Protein AF-A0A2V5Q4E0-F1 (afdb_monomer)

Secondary structure (DSSP, 8-state):
---------HHHHHHS---SPPPHHHHHHHHHHHHHHHHHHHHHTTSS---SHHHHHHHHHHHHHHHH---SS-EETTEE-S----TT--

Solvent-accessible surface area (backbone atoms only — not comparable to full-atom values): 5857 Å² total; per-residue (Å²): 138,82,85,76,86,79,82,81,55,72,67,65,71,72,74,48,79,80,88,61,82,78,60,71,66,58,57,51,51,52,52,49,52,52,52,49,51,52,50,53,48,66,71,44,74,75,74,65,79,66,81,47,74,65,55,39,49,53,52,41,16,53,49,43,22,67,75,69,69,40,81,90,64,44,23,36,95,84,40,68,72,72,71,94,80,60,100,79,67,137

Mean predicted aligned error: 16.5 Å

Radius of gyration: 25.11 Å; Cα contacts (8 Å, |Δi|>4): 33; chains: 1; bounding box: 54×39×60 Å

Structure (mmCIF, N/CA/C/O backbone):
data_AF-A0A2V5Q4E0-F1
#
_entry.id   AF-A0A2V5Q4E0-F1
#
loop_
_atom_site.group_PDB
_atom_site.id
_atom_site.type_symbol
_atom_site.label_atom_id
_atom_site.label_alt_id
_atom_site.label_comp_id
_atom_site.label_asym_id
_atom_site.label_entity_id
_atom_site.label_seq_id
_atom_site.pdbx_PDB_ins_code
_atom_site.Cartn_x
_atom_site.Cartn_y
_atom_site.Cartn_z
_atom_site.occupancy
_atom_site.B_iso_or_equiv
_atom_site.auth_seq_id
_atom_site.auth_comp_id
_atom_site.auth_asym_id
_atom_site.auth_atom_id
_atom_site.pdbx_PDB_model_num
ATOM 1 N N . MET A 1 1 ? -17.503 20.481 34.876 1.00 35.44 1 MET A N 1
ATOM 2 C CA . MET A 1 1 ? -17.548 19.146 34.243 1.00 35.44 1 MET A CA 1
ATOM 3 C C . MET A 1 1 ? -16.222 18.467 34.531 1.00 35.44 1 MET A C 1
ATOM 5 O O . MET A 1 1 ? -15.205 18.934 34.043 1.00 35.44 1 MET A O 1
ATOM 9 N N . THR A 1 2 ? -16.204 17.459 35.395 1.00 40.16 2 THR A N 1
ATOM 10 C CA . THR A 1 2 ? -14.997 16.700 35.755 1.00 40.16 2 THR A CA 1
ATOM 11 C C . THR A 1 2 ? -15.004 15.390 34.976 1.00 40.16 2 THR A C 1
ATOM 13 O O . THR A 1 2 ? -15.867 14.546 35.210 1.00 40.16 2 THR A O 1
ATOM 16 N N . ALA A 1 3 ? -14.088 15.236 34.020 1.00 47.84 3 ALA A N 1
ATOM 17 C CA . ALA A 1 3 ? -13.893 13.974 33.315 1.00 47.84 3 ALA A CA 1
ATOM 18 C C . ALA A 1 3 ? -13.181 12.997 34.261 1.00 47.84 3 ALA A C 1
ATOM 20 O O . ALA A 1 3 ? -12.007 13.175 34.574 1.00 47.84 3 ALA A O 1
ATOM 21 N N . GLY A 1 4 ? -13.915 12.009 34.773 1.00 51.38 4 GLY A N 1
ATOM 22 C CA . GLY A 1 4 ? -13.339 10.903 35.527 1.00 51.38 4 GLY A CA 1
ATOM 23 C C . GLY A 1 4 ? -12.794 9.859 34.561 1.00 51.38 4 GLY A C 1
ATOM 24 O O . GLY A 1 4 ? -13.564 9.217 33.851 1.00 51.38 4 GLY A O 1
ATOM 25 N N . THR A 1 5 ? -11.475 9.690 34.527 1.00 52.69 5 THR A N 1
ATOM 26 C CA . THR A 1 5 ? -10.816 8.592 33.815 1.00 52.69 5 THR A CA 1
ATOM 27 C C . THR A 1 5 ? -11.053 7.309 34.609 1.00 52.69 5 THR A C 1
ATOM 29 O O . THR A 1 5 ? -10.341 7.033 35.570 1.00 52.69 5 THR A O 1
ATOM 32 N N . GLN A 1 6 ? -12.090 6.545 34.265 1.00 60.06 6 GLN A N 1
ATOM 33 C CA . GLN A 1 6 ? -12.260 5.196 34.805 1.00 60.06 6 GLN A CA 1
ATOM 34 C C . GLN A 1 6 ? -11.320 4.260 34.036 1.00 60.06 6 GLN A C 1
ATOM 36 O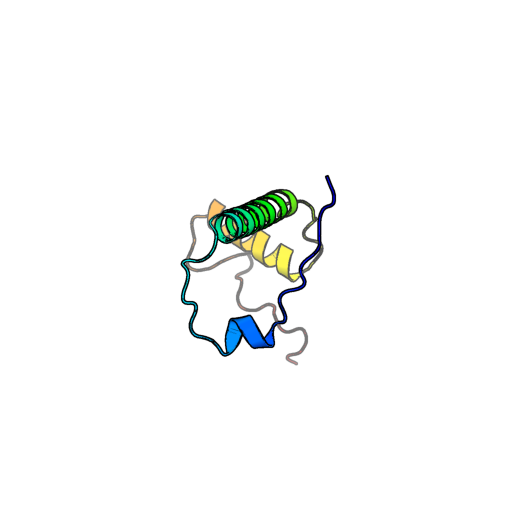 O . GLN A 1 6 ? -11.515 4.019 32.846 1.00 60.06 6 GLN A O 1
ATOM 41 N N . SER A 1 7 ? -10.265 3.773 34.694 1.00 56.19 7 SER A N 1
ATOM 42 C CA . SER A 1 7 ? -9.409 2.714 34.159 1.00 56.19 7 SER A CA 1
ATOM 43 C C . SER A 1 7 ? -10.102 1.369 34.373 1.00 56.19 7 SER A C 1
ATOM 45 O O . SER A 1 7 ? -10.068 0.824 35.474 1.00 56.19 7 SER A O 1
ATOM 47 N N . LEU A 1 8 ? -10.756 0.852 33.335 1.00 56.94 8 LEU A N 1
ATOM 48 C CA . LEU A 1 8 ? -11.246 -0.526 33.315 1.00 56.94 8 LEU A CA 1
ATOM 49 C C . LEU A 1 8 ? -10.048 -1.470 33.161 1.00 56.94 8 LEU A C 1
ATOM 51 O O . LEU A 1 8 ? -9.275 -1.368 32.205 1.00 56.94 8 LEU A O 1
ATOM 55 N N . THR A 1 9 ? -9.863 -2.336 34.152 1.00 61.78 9 THR A N 1
ATOM 56 C CA . THR A 1 9 ? -8.711 -3.233 34.280 1.00 61.78 9 THR A CA 1
ATOM 57 C C . THR A 1 9 ? -8.850 -4.404 33.302 1.00 61.78 9 THR A C 1
ATOM 59 O O . THR A 1 9 ? -9.927 -4.978 33.175 1.00 61.78 9 THR A O 1
ATOM 62 N N . VAL A 1 10 ? -7.765 -4.775 32.611 1.00 60.31 10 VAL A N 1
ATOM 63 C CA . VAL A 1 10 ? -7.737 -5.816 31.555 1.00 60.31 10 VAL A CA 1
ATOM 64 C C . VAL A 1 10 ? -8.303 -7.168 32.020 1.00 60.31 10 VAL A C 1
ATOM 66 O O . VAL A 1 10 ? -8.917 -7.879 31.230 1.00 60.31 10 VAL A O 1
ATOM 69 N N . GLU A 1 11 ? -8.157 -7.491 33.305 1.00 58.62 11 GLU A N 1
ATOM 70 C CA . GLU A 1 11 ? -8.694 -8.709 33.923 1.00 58.62 11 GLU A CA 1
ATOM 71 C C . GLU A 1 11 ? -10.237 -8.775 33.851 1.00 58.62 11 GLU A C 1
ATOM 73 O O . GLU A 1 11 ? -10.789 -9.812 33.499 1.00 58.62 11 GLU A O 1
ATOM 78 N N . GLU A 1 12 ? -10.960 -7.667 34.071 1.00 58.34 12 GLU A N 1
ATOM 79 C CA . GLU A 1 12 ? -12.437 -7.660 34.034 1.00 58.34 12 GLU A CA 1
ATOM 80 C C . GLU A 1 12 ? -13.005 -7.800 32.611 1.00 58.34 12 GLU A C 1
ATOM 82 O O . GLU A 1 12 ? -14.106 -8.316 32.438 1.00 58.34 12 GLU A O 1
ATOM 87 N N . THR A 1 13 ? -12.272 -7.375 31.571 1.00 60.06 13 THR A N 1
ATOM 88 C CA . THR A 1 13 ? -12.784 -7.407 30.186 1.00 60.06 13 THR A CA 1
ATOM 89 C C . THR A 1 13 ? -12.587 -8.743 29.469 1.00 60.06 13 THR A C 1
ATOM 91 O O . THR A 1 13 ? -13.211 -8.950 28.427 1.00 60.06 13 THR A O 1
ATOM 94 N N . LEU A 1 14 ? -11.681 -9.599 29.956 1.00 60.88 14 LEU A N 1
ATOM 95 C CA . LEU A 1 14 ? -11.310 -10.864 29.305 1.00 60.88 14 LEU A CA 1
ATOM 96 C C . LEU A 1 14 ? -11.884 -12.100 30.009 1.00 60.88 14 LEU A C 1
ATOM 98 O O . LEU A 1 14 ? -12.084 -13.115 29.345 1.00 60.88 14 LEU A O 1
ATOM 102 N N . LEU A 1 15 ? -12.132 -12.025 31.322 1.00 62.03 15 LEU A N 1
ATOM 103 C CA . LEU A 1 15 ? -12.621 -13.149 32.131 1.00 62.03 15 LEU A CA 1
ATOM 104 C C . LEU A 1 15 ? -14.153 -13.219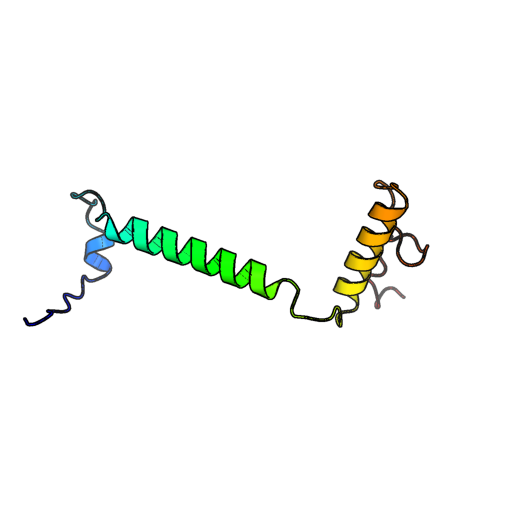 32.214 1.00 62.03 15 LEU A C 1
ATOM 106 O O . LEU A 1 15 ? -14.702 -14.318 32.269 1.00 62.03 15 LEU A O 1
ATOM 110 N N . GLU A 1 16 ? -14.844 -12.079 32.175 1.00 60.62 16 GLU A N 1
ATOM 111 C CA . GLU A 1 16 ? -16.306 -12.033 32.209 1.00 60.62 16 GLU A CA 1
ATOM 112 C C . GLU A 1 16 ? -16.858 -12.046 30.769 1.00 60.62 16 GLU A C 1
ATOM 114 O O . GLU A 1 16 ? -16.429 -11.232 29.940 1.00 60.62 16 GLU A O 1
ATOM 119 N N . PRO A 1 17 ? -17.802 -12.940 30.415 1.00 63.56 17 PRO A N 1
ATOM 120 C CA . PRO A 1 17 ? -18.439 -12.891 29.106 1.00 63.56 17 PRO A CA 1
ATOM 121 C C . PRO A 1 17 ? -19.110 -11.518 28.935 1.00 63.56 17 PRO A C 1
ATOM 123 O O . PRO A 1 17 ? -19.872 -11.108 29.812 1.00 63.56 17 PRO A O 1
ATOM 126 N N . PRO A 1 18 ? -18.848 -10.781 27.837 1.00 62.91 18 PRO A N 1
ATOM 127 C CA . PRO A 1 18 ? -19.367 -9.430 27.670 1.00 62.91 18 PRO A CA 1
ATOM 128 C C . PRO A 1 18 ? -20.899 -9.461 27.653 1.00 62.91 18 PRO A C 1
ATOM 130 O O . PRO A 1 18 ? -21.522 -9.883 26.681 1.00 62.91 18 PRO A O 1
ATOM 133 N N . THR A 1 19 ? -21.508 -9.018 28.752 1.00 63.88 19 THR A N 1
ATOM 134 C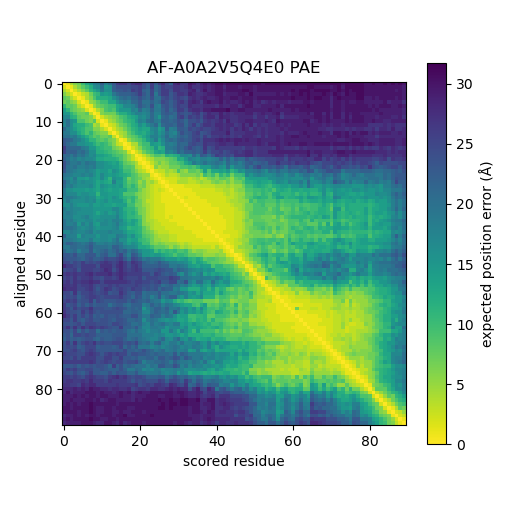 CA . THR A 1 19 ? -22.966 -8.986 28.951 1.00 63.88 19 THR A CA 1
ATOM 135 C C . THR A 1 19 ? -23.638 -7.837 28.198 1.00 63.88 19 THR A C 1
ATOM 137 O O . THR A 1 19 ? -24.858 -7.828 28.042 1.00 63.88 19 THR A O 1
ATOM 140 N N . LEU A 1 20 ? -22.854 -6.878 27.695 1.00 62.09 20 LEU A N 1
ATOM 141 C CA . LEU A 1 20 ? -23.323 -5.700 26.974 1.00 62.09 20 LEU A CA 1
ATOM 142 C C . LEU A 1 20 ? -22.702 -5.631 25.572 1.00 62.09 20 LEU A C 1
ATOM 144 O O . LEU A 1 20 ? -21.507 -5.901 25.416 1.00 62.09 20 LEU A O 1
ATOM 148 N N . PRO A 1 21 ? -23.483 -5.244 24.542 1.00 67.12 21 PRO A N 1
ATOM 149 C CA . PRO A 1 21 ? -22.945 -5.048 23.207 1.00 67.12 21 PRO A CA 1
ATOM 150 C C . PRO A 1 21 ? -21.844 -3.976 23.248 1.00 67.12 21 PRO A C 1
ATOM 152 O O . PRO A 1 21 ? -22.007 -2.957 23.927 1.00 67.12 21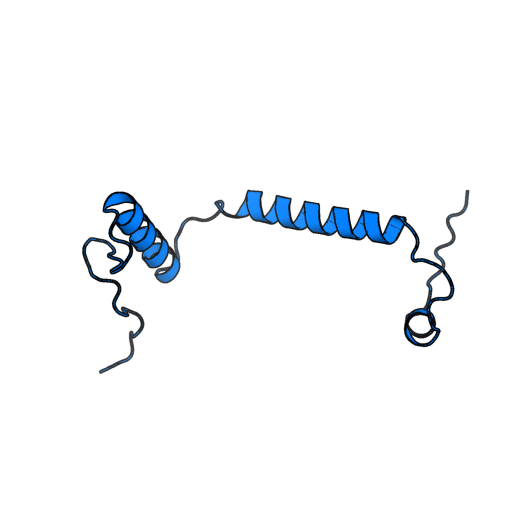 PRO A O 1
ATOM 155 N N . PRO A 1 22 ? -20.720 -4.185 22.539 1.00 65.19 22 PRO A N 1
ATOM 156 C CA . PRO A 1 22 ? -19.596 -3.263 22.575 1.00 65.19 22 PRO A CA 1
ATOM 157 C C . PRO A 1 22 ? -20.046 -1.845 22.198 1.00 65.19 22 PRO A C 1
ATOM 159 O O . PRO A 1 22 ? -20.775 -1.679 21.214 1.00 65.19 22 PRO A O 1
ATOM 162 N N . PRO A 1 23 ? -19.612 -0.813 22.946 1.00 70.81 23 PRO A N 1
ATOM 163 C CA . PRO A 1 23 ? -20.067 0.548 22.720 1.00 70.81 23 PRO A CA 1
ATOM 164 C C . PRO A 1 23 ? -19.732 0.994 21.285 1.00 70.81 23 PRO A C 1
ATOM 166 O O . PRO A 1 23 ? -18.660 0.662 20.761 1.00 70.81 23 PRO A O 1
ATOM 169 N N . PRO A 1 24 ? -20.620 1.758 20.621 1.00 71.81 24 PRO A N 1
ATOM 170 C CA . PRO A 1 24 ? -20.464 2.142 19.212 1.00 71.81 24 PRO A CA 1
ATOM 171 C C . PRO A 1 24 ? -19.178 2.941 18.950 1.00 71.81 24 PRO A C 1
ATOM 173 O O . PRO A 1 24 ? -18.624 2.903 17.852 1.00 71.81 24 PRO A O 1
ATOM 176 N N . THR A 1 25 ? -18.644 3.594 19.983 1.00 77.69 25 THR A N 1
ATOM 177 C CA . THR A 1 25 ? -17.357 4.296 19.963 1.00 77.69 25 THR A CA 1
ATOM 178 C C . THR A 1 25 ? -16.177 3.381 19.628 1.00 77.69 25 THR A C 1
ATOM 180 O O . THR A 1 25 ? -15.262 3.823 18.938 1.00 77.69 25 THR A O 1
ATOM 183 N N . ARG A 1 26 ? -16.199 2.098 20.023 1.00 77.69 26 ARG A N 1
ATOM 184 C CA . ARG A 1 26 ? -15.140 1.127 19.685 1.00 77.69 26 ARG A CA 1
ATOM 185 C C . ARG A 1 26 ? -15.061 0.875 18.178 1.00 77.69 26 ARG A C 1
ATOM 187 O O . ARG A 1 26 ? -13.968 0.834 17.621 1.00 77.69 26 ARG A O 1
ATOM 194 N N . HIS A 1 27 ? -16.210 0.736 17.519 1.00 82.81 27 HIS A N 1
ATOM 195 C CA . HIS A 1 27 ? -16.277 0.512 16.072 1.00 82.81 27 HIS A CA 1
ATOM 196 C C . HIS A 1 27 ? -15.862 1.760 15.292 1.00 82.81 27 HIS A C 1
ATOM 198 O O . HIS A 1 27 ? -15.131 1.651 14.312 1.00 82.81 27 HIS A O 1
ATOM 204 N N . ALA A 1 28 ? -16.268 2.942 15.762 1.00 87.38 28 ALA A N 1
ATOM 205 C CA . ALA A 1 28 ? -15.847 4.208 15.171 1.00 87.38 28 ALA A CA 1
ATOM 206 C C . ALA A 1 28 ? -14.325 4.406 15.273 1.00 87.38 28 ALA A C 1
ATOM 208 O O . ALA A 1 28 ? -13.686 4.727 14.275 1.00 87.38 28 ALA A O 1
ATOM 209 N N . LEU A 1 29 ? -13.732 4.152 16.446 1.00 89.44 29 LEU A N 1
ATOM 210 C CA . LEU A 1 29 ? -12.281 4.234 16.644 1.00 89.44 29 LEU A CA 1
ATOM 211 C C . LEU A 1 29 ? -11.525 3.247 15.751 1.00 89.44 29 LEU A C 1
ATOM 213 O O . LEU A 1 29 ? -10.559 3.639 15.102 1.00 89.44 29 LEU A O 1
ATOM 217 N N . LEU A 1 30 ? -11.980 1.993 15.667 1.00 89.19 30 LEU A N 1
ATOM 218 C CA . LEU A 1 30 ? -11.374 1.004 14.774 1.00 89.19 30 LEU A CA 1
ATOM 219 C C . LEU A 1 30 ? -11.455 1.453 13.307 1.00 89.19 30 LEU A C 1
ATOM 221 O O . LEU A 1 30 ? -10.459 1.386 12.592 1.00 89.19 30 LEU A O 1
ATOM 225 N N . GLY A 1 31 ? -12.612 1.965 12.879 1.00 93.81 31 GLY A N 1
ATOM 226 C CA . GLY A 1 31 ? -12.793 2.512 11.535 1.00 93.81 31 GLY A CA 1
ATOM 227 C C . GLY A 1 31 ? -11.842 3.674 11.238 1.00 93.81 31 GLY A C 1
ATOM 228 O O . GLY A 1 31 ? -11.221 3.699 10.179 1.00 93.81 31 GLY A O 1
ATOM 229 N N . ILE A 1 32 ? -11.665 4.596 12.190 1.00 93.38 32 ILE A N 1
ATOM 230 C CA . ILE A 1 32 ? -10.730 5.725 12.069 1.00 93.38 32 ILE A CA 1
ATOM 231 C C . ILE A 1 32 ? -9.283 5.235 11.969 1.00 93.38 32 ILE A C 1
ATOM 233 O O . ILE A 1 32 ? -8.538 5.731 11.128 1.00 93.38 32 ILE A O 1
ATOM 237 N N . LEU A 1 33 ? -8.880 4.255 12.782 1.00 95.75 33 LEU A N 1
ATOM 238 C CA . LEU A 1 33 ? -7.527 3.695 12.729 1.00 95.75 33 LEU A CA 1
ATOM 239 C C . LEU A 1 33 ? -7.242 3.026 11.381 1.00 95.75 33 LEU A C 1
ATOM 241 O O . LEU A 1 33 ? -6.170 3.233 10.817 1.00 95.75 33 LEU A O 1
ATOM 245 N N . ILE A 1 34 ? -8.208 2.280 10.841 1.00 95.75 34 ILE A N 1
ATOM 246 C CA . ILE A 1 34 ? -8.089 1.670 9.511 1.00 95.75 34 ILE A CA 1
ATOM 247 C C . ILE A 1 34 ? -7.978 2.758 8.439 1.00 95.75 34 ILE A C 1
ATOM 249 O O . ILE A 1 34 ? -7.075 2.706 7.606 1.00 95.75 34 ILE A O 1
ATOM 253 N N . ALA A 1 35 ? -8.853 3.766 8.475 1.00 96.06 35 ALA A N 1
ATOM 254 C CA . ALA A 1 35 ? -8.825 4.865 7.515 1.00 96.06 35 ALA A CA 1
ATOM 255 C C . ALA A 1 35 ? -7.492 5.628 7.560 1.00 96.06 35 ALA A C 1
ATOM 257 O O . ALA A 1 35 ? -6.914 5.920 6.514 1.00 96.06 35 ALA A O 1
ATOM 258 N N . LEU A 1 36 ? -6.975 5.899 8.760 1.00 95.81 36 LEU A N 1
ATOM 259 C CA . LEU A 1 36 ? -5.688 6.559 8.951 1.00 95.81 36 LEU A CA 1
ATOM 260 C C . LEU A 1 36 ? -4.531 5.702 8.424 1.00 95.81 36 LEU A C 1
ATOM 262 O O . LEU A 1 36 ? -3.659 6.228 7.738 1.00 95.81 36 LEU A O 1
ATOM 266 N N . ALA A 1 37 ? -4.531 4.395 8.697 1.00 93.94 37 ALA A N 1
ATOM 267 C CA . ALA A 1 37 ? -3.508 3.480 8.197 1.00 93.94 37 ALA A CA 1
ATOM 268 C C . ALA A 1 37 ? -3.488 3.440 6.662 1.00 93.94 37 ALA A C 1
ATOM 270 O O . ALA A 1 37 ? -2.421 3.557 6.063 1.00 93.94 37 ALA A O 1
ATOM 271 N N . VAL A 1 38 ? -4.659 3.350 6.024 1.00 95.25 38 VAL A N 1
ATOM 272 C CA . VAL A 1 38 ? -4.782 3.389 4.558 1.00 95.25 38 VAL A CA 1
ATOM 273 C C . VAL A 1 38 ? -4.302 4.729 4.006 1.00 95.25 38 VAL A C 1
ATOM 275 O O . VAL A 1 38 ? -3.532 4.745 3.049 1.00 95.25 38 VAL A O 1
ATOM 278 N N . LEU A 1 39 ? -4.710 5.846 4.616 1.00 94.62 39 LEU A N 1
ATOM 279 C CA . LEU A 1 39 ? -4.312 7.184 4.178 1.00 94.62 39 LEU A CA 1
ATOM 280 C C . LEU A 1 39 ? -2.792 7.367 4.241 1.00 94.62 39 LEU A C 1
ATOM 282 O O . LEU A 1 39 ? -2.192 7.826 3.271 1.00 94.62 39 LEU A O 1
ATOM 286 N N . LEU A 1 40 ? -2.175 6.982 5.360 1.00 90.62 40 LEU A N 1
ATOM 287 C CA . LEU A 1 40 ? -0.726 7.050 5.533 1.00 90.62 40 LEU A CA 1
ATOM 288 C C . LEU A 1 40 ? -0.010 6.137 4.544 1.00 90.62 40 LEU A C 1
ATOM 290 O O . LEU A 1 40 ? 0.954 6.571 3.923 1.00 90.62 40 LEU A O 1
ATOM 294 N N . HIS A 1 41 ? -0.489 4.907 4.360 1.00 87.19 41 HIS A N 1
ATOM 295 C CA . HIS A 1 41 ? 0.109 3.972 3.415 1.00 87.19 41 HIS A CA 1
ATOM 296 C C . HIS A 1 41 ? 0.069 4.544 1.992 1.00 87.19 41 HIS A C 1
ATOM 298 O O . HIS A 1 41 ? 1.111 4.738 1.382 1.00 87.19 41 HIS A O 1
ATOM 304 N N . VAL A 1 42 ? -1.103 4.949 1.498 1.00 88.12 42 VAL A N 1
ATOM 305 C CA . VAL A 1 42 ? -1.249 5.488 0.135 1.00 88.12 42 VAL A CA 1
ATOM 306 C C . VAL A 1 42 ? -0.446 6.773 -0.072 1.00 88.12 42 VAL A C 1
ATOM 308 O O . VAL A 1 42 ? 0.192 6.927 -1.111 1.00 88.12 42 VAL A O 1
ATOM 311 N N . ALA A 1 43 ? -0.427 7.675 0.912 1.00 84.69 43 ALA A N 1
ATOM 312 C CA . ALA A 1 43 ? 0.358 8.904 0.822 1.00 84.69 43 ALA A CA 1
ATOM 313 C C . ALA A 1 43 ? 1.876 8.646 0.798 1.00 84.69 43 ALA A C 1
ATOM 315 O O . ALA A 1 43 ? 2.618 9.458 0.245 1.00 84.69 43 ALA A O 1
ATOM 316 N N . THR A 1 44 ? 2.337 7.533 1.382 1.00 78.56 44 THR A N 1
ATOM 317 C CA . THR A 1 44 ? 3.769 7.227 1.535 1.00 78.56 44 THR A CA 1
ATOM 318 C C . THR A 1 44 ? 4.330 6.244 0.506 1.00 78.56 44 THR A C 1
ATOM 320 O O . THR A 1 44 ? 5.542 6.220 0.317 1.00 78.56 44 THR A O 1
ATOM 323 N N . ILE A 1 45 ? 3.492 5.487 -0.216 1.00 75.00 45 ILE A N 1
ATOM 324 C CA . ILE A 1 45 ? 3.935 4.453 -1.181 1.00 75.00 45 ILE A CA 1
ATOM 325 C C . ILE A 1 45 ? 4.947 4.977 -2.218 1.00 75.00 45 ILE A C 1
ATOM 327 O O . ILE A 1 45 ? 5.829 4.233 -2.631 1.00 75.00 45 ILE A O 1
ATOM 331 N N . GLY A 1 46 ? 4.832 6.237 -2.649 1.00 66.88 46 GLY A N 1
ATOM 332 C CA . GLY A 1 46 ? 5.716 6.838 -3.660 1.00 66.88 46 GLY A CA 1
ATOM 333 C C . GLY A 1 46 ? 6.793 7.779 -3.113 1.00 66.88 46 GLY A C 1
ATOM 334 O O . GLY A 1 46 ? 7.515 8.386 -3.901 1.00 66.88 46 GLY A O 1
ATOM 335 N N . THR A 1 47 ? 6.889 7.968 -1.792 1.00 63.06 47 THR A N 1
ATOM 336 C CA . THR A 1 47 ? 7.896 8.853 -1.176 1.00 63.06 47 THR A CA 1
ATOM 337 C C . THR A 1 47 ? 9.144 8.053 -0.807 1.00 63.06 47 THR A C 1
ATOM 339 O O . THR A 1 47 ? 9.444 7.802 0.355 1.00 63.06 47 THR A O 1
ATOM 342 N N . GLY A 1 48 ? 9.876 7.643 -1.837 1.00 62.28 48 GLY A N 1
ATOM 343 C CA . GLY A 1 48 ? 11.153 6.945 -1.736 1.00 62.28 48 GLY A CA 1
ATOM 344 C C . GLY A 1 48 ? 11.633 6.592 -3.137 1.00 62.28 48 GLY A C 1
ATOM 345 O O . GLY A 1 48 ? 10.878 6.019 -3.916 1.00 62.28 48 GLY A O 1
ATOM 346 N N . ASP A 1 49 ? 12.854 6.987 -3.487 1.00 59.78 49 ASP A N 1
ATOM 347 C CA . ASP A 1 49 ? 13.490 6.473 -4.701 1.00 59.78 49 ASP A CA 1
ATOM 348 C C . ASP A 1 49 ? 13.865 4.998 -4.477 1.00 59.78 49 ASP A C 1
ATOM 350 O O . ASP A 1 49 ? 14.124 4.588 -3.341 1.00 59.78 49 ASP A O 1
ATOM 354 N N . LEU A 1 50 ? 13.882 4.205 -5.550 1.00 59.72 50 LEU A N 1
ATOM 355 C CA . LEU A 1 50 ? 14.169 2.764 -5.553 1.00 59.72 50 LEU A CA 1
ATOM 356 C C . LEU A 1 50 ? 15.674 2.518 -5.330 1.00 59.72 50 LEU A C 1
ATOM 358 O O . LEU A 1 50 ? 16.354 1.905 -6.151 1.00 59.72 50 LEU A O 1
ATOM 362 N N . TYR A 1 51 ? 16.220 3.023 -4.223 1.00 54.09 51 TYR A N 1
ATOM 363 C CA . TYR A 1 51 ? 17.643 2.935 -3.886 1.00 54.09 51 TYR A CA 1
ATOM 364 C C . TYR A 1 51 ? 18.092 1.505 -3.566 1.00 54.09 51 TYR A C 1
ATOM 366 O O . TYR A 1 51 ? 19.287 1.204 -3.616 1.00 54.09 51 TYR A O 1
ATOM 374 N N . SER A 1 52 ? 17.155 0.616 -3.229 1.00 58.91 52 SER A N 1
ATOM 375 C CA . SER A 1 52 ? 17.445 -0.794 -3.002 1.00 58.91 52 SER A CA 1
ATOM 376 C C . SER A 1 52 ? 17.580 -1.545 -4.329 1.00 58.91 52 SER A C 1
ATOM 378 O O . SER A 1 52 ? 16.682 -1.518 -5.172 1.00 58.91 52 SER A O 1
ATOM 380 N N . GLN A 1 53 ? 18.684 -2.288 -4.485 1.00 62.31 53 GLN A N 1
ATOM 381 C CA . GLN A 1 53 ? 18.956 -3.140 -5.650 1.00 62.31 53 GLN A CA 1
ATOM 382 C C . GLN A 1 53 ? 17.783 -4.079 -5.974 1.00 62.31 53 GLN A C 1
ATOM 384 O O . GLN A 1 53 ? 17.500 -4.327 -7.143 1.00 62.31 53 GLN A O 1
ATOM 389 N N . THR A 1 54 ? 17.091 -4.595 -4.957 1.00 62.09 54 THR A N 1
ATOM 390 C CA . THR A 1 54 ? 15.977 -5.531 -5.147 1.00 62.09 54 THR A CA 1
ATOM 391 C C . THR A 1 54 ? 14.700 -4.823 -5.578 1.00 62.09 54 THR A C 1
ATOM 393 O O . THR A 1 54 ? 14.014 -5.298 -6.478 1.00 62.09 54 THR A O 1
ATOM 396 N N . GLU A 1 55 ? 14.389 -3.671 -4.990 1.00 66.81 55 GLU A N 1
ATOM 397 C CA . GLU A 1 55 ? 13.174 -2.919 -5.312 1.00 66.81 55 GLU A CA 1
ATOM 398 C C . GLU A 1 55 ? 13.221 -2.394 -6.754 1.00 66.81 55 GLU A C 1
ATOM 400 O O . GLU A 1 55 ? 12.247 -2.550 -7.494 1.00 66.81 55 GLU A O 1
ATOM 405 N N . GLY A 1 56 ? 14.377 -1.878 -7.196 1.00 70.19 56 GLY A N 1
ATOM 406 C CA . GLY A 1 56 ? 14.591 -1.443 -8.580 1.00 70.19 56 GLY A CA 1
ATOM 407 C C . GLY A 1 56 ? 14.469 -2.578 -9.603 1.00 70.19 56 GLY A C 1
ATOM 408 O O . GLY A 1 56 ? 13.859 -2.389 -10.654 1.00 70.19 56 GLY A O 1
ATOM 409 N N . GLN A 1 57 ? 14.967 -3.778 -9.282 1.00 73.44 57 GLN A N 1
ATOM 410 C CA . GLN A 1 57 ? 14.842 -4.954 -10.155 1.00 73.44 57 GLN A CA 1
ATOM 411 C C . GLN A 1 57 ? 13.389 -5.413 -10.321 1.00 73.44 57 GLN A C 1
ATOM 413 O O . GLN A 1 57 ? 12.977 -5.738 -11.434 1.00 73.44 57 GLN A O 1
ATOM 418 N N . TYR A 1 58 ? 12.595 -5.415 -9.245 1.00 75.62 58 TYR A N 1
ATOM 419 C CA . TYR A 1 58 ? 11.170 -5.750 -9.340 1.00 75.62 58 TYR A CA 1
ATOM 420 C C . TYR A 1 58 ? 10.381 -4.680 -10.099 1.00 75.62 58 TYR A C 1
ATOM 422 O O . TYR A 1 58 ? 9.545 -5.020 -10.938 1.00 75.62 58 TYR A O 1
ATOM 430 N N . ALA A 1 59 ? 10.653 -3.397 -9.841 1.00 77.69 59 ALA A N 1
ATOM 431 C CA . ALA A 1 59 ? 9.985 -2.292 -10.523 1.00 77.69 59 ALA A CA 1
ATOM 432 C C . ALA A 1 59 ? 10.309 -2.261 -12.027 1.00 77.69 59 ALA A C 1
ATOM 434 O O . ALA A 1 59 ? 9.408 -2.081 -12.850 1.00 77.69 59 ALA A O 1
ATOM 435 N N . GLY A 1 60 ? 11.574 -2.480 -12.392 1.00 76.81 60 GLY A N 1
ATOM 436 C CA . GLY A 1 60 ? 12.009 -2.584 -13.782 1.00 76.81 60 GLY A CA 1
ATOM 437 C C . GLY A 1 60 ? 11.416 -3.804 -14.490 1.00 76.81 60 GLY A C 1
ATOM 438 O O . GLY A 1 60 ? 10.857 -3.663 -15.578 1.00 76.81 60 GLY A O 1
ATOM 439 N N . ALA A 1 61 ? 11.382 -4.962 -13.817 1.00 81.81 61 ALA A N 1
ATOM 440 C CA . ALA A 1 61 ? 10.741 -6.155 -14.360 1.00 81.81 61 ALA A CA 1
ATOM 441 C C . ALA A 1 61 ? 9.242 -5.965 -14.621 1.00 81.81 61 ALA A C 1
ATOM 443 O O . ALA A 1 61 ? 8.740 -6.279 -15.701 1.00 81.81 61 ALA A O 1
ATOM 444 N N . ALA A 1 62 ? 8.522 -5.387 -13.657 1.00 80.06 62 ALA A N 1
ATOM 445 C CA . ALA A 1 62 ? 7.103 -5.082 -13.808 1.00 80.06 62 ALA A CA 1
ATOM 446 C C . ALA A 1 62 ? 6.845 -4.069 -14.938 1.00 80.06 62 ALA A C 1
ATOM 448 O O . ALA A 1 62 ? 5.877 -4.213 -15.690 1.00 80.06 62 ALA A O 1
ATOM 449 N N . ARG A 1 63 ? 7.718 -3.065 -15.092 1.00 81.56 63 ARG A N 1
ATOM 450 C CA . ARG A 1 63 ? 7.640 -2.086 -16.183 1.00 81.56 63 ARG A CA 1
ATOM 451 C C . ARG A 1 63 ? 7.783 -2.754 -17.550 1.00 81.56 63 ARG A C 1
ATOM 453 O O . ARG A 1 63 ? 6.981 -2.461 -18.434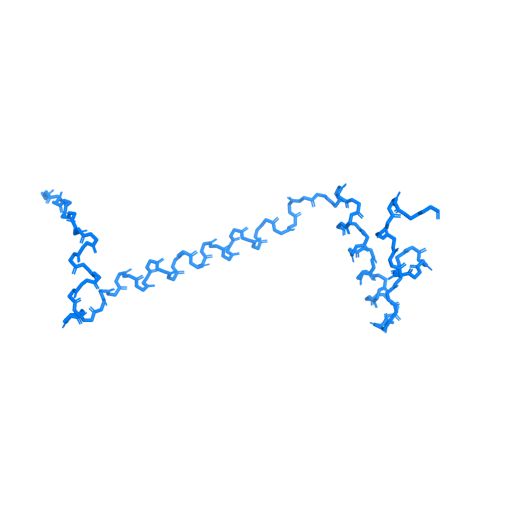 1.00 81.56 63 ARG A O 1
ATOM 460 N N . GLU A 1 64 ? 8.761 -3.635 -17.738 1.00 81.44 64 GLU A N 1
ATOM 461 C CA . GLU A 1 64 ? 8.955 -4.327 -19.020 1.00 81.44 64 GLU A CA 1
ATOM 462 C C . GLU A 1 64 ? 7.834 -5.319 -19.325 1.00 81.44 64 GLU A C 1
ATOM 464 O O . GLU A 1 64 ? 7.377 -5.377 -20.465 1.00 81.44 64 GLU A O 1
ATOM 469 N N . MET A 1 65 ? 7.319 -6.033 -18.320 1.00 84.69 65 MET A N 1
ATOM 470 C CA . MET A 1 65 ? 6.135 -6.886 -18.490 1.00 84.69 65 MET A CA 1
ATOM 471 C C . MET A 1 65 ? 4.922 -6.073 -18.953 1.00 84.69 65 MET A C 1
ATOM 473 O O . MET A 1 65 ? 4.211 -6.484 -19.870 1.00 84.69 65 MET A O 1
ATOM 477 N N . PHE A 1 66 ? 4.707 -4.894 -18.359 1.00 84.69 66 PHE A N 1
ATOM 478 C CA . PHE A 1 66 ? 3.620 -3.999 -18.750 1.00 84.69 66 PHE A CA 1
ATOM 479 C C . PHE A 1 66 ? 3.796 -3.459 -20.178 1.00 84.69 66 PHE A C 1
ATOM 481 O O . PHE A 1 66 ? 2.826 -3.354 -20.923 1.00 84.69 66 PHE A O 1
ATOM 488 N N . GLN A 1 67 ? 5.026 -3.131 -20.578 1.00 85.31 67 GLN A N 1
ATOM 489 C CA . GLN A 1 67 ? 5.317 -2.604 -21.915 1.00 85.31 67 GLN A CA 1
ATOM 490 C C . GLN A 1 67 ? 5.231 -3.685 -23.004 1.00 85.31 67 GLN A C 1
ATOM 492 O O . GLN A 1 67 ? 4.639 -3.454 -24.060 1.00 85.31 67 GLN A O 1
ATOM 497 N N . ASN A 1 68 ? 5.775 -4.872 -22.740 1.00 84.69 68 ASN A N 1
ATOM 498 C CA . ASN A 1 68 ? 5.900 -5.951 -23.722 1.00 84.69 68 ASN A CA 1
ATOM 499 C C . ASN A 1 68 ? 4.706 -6.916 -23.721 1.00 84.69 68 ASN A C 1
ATOM 501 O O . ASN A 1 68 ? 4.600 -7.738 -24.623 1.00 84.69 68 ASN A O 1
ATOM 505 N N . HIS A 1 69 ? 3.798 -6.811 -22.742 1.00 83.75 69 HIS A N 1
ATOM 506 C CA . HIS A 1 69 ? 2.657 -7.717 -22.540 1.00 83.75 69 HIS A CA 1
ATOM 507 C C . HIS A 1 69 ? 3.057 -9.195 -22.346 1.00 83.75 69 HIS A C 1
ATOM 509 O O . HIS A 1 69 ? 2.229 -10.097 -22.475 1.00 83.75 69 HIS A O 1
ATOM 515 N N . GLU A 1 70 ? 4.319 -9.441 -21.996 1.00 78.94 70 GLU A N 1
ATOM 516 C CA . GLU A 1 70 ? 4.897 -10.760 -21.746 1.00 78.94 70 GLU A CA 1
ATOM 517 C C . GLU A 1 70 ? 4.877 -11.049 -20.242 1.00 78.94 70 GLU A C 1
ATOM 519 O O . GLU A 1 70 ? 5.794 -10.712 -19.496 1.00 78.94 70 GLU A O 1
ATOM 524 N N . TRP A 1 71 ? 3.787 -11.660 -19.777 1.00 80.62 71 TRP A N 1
ATOM 525 C CA . TRP A 1 71 ? 3.537 -11.877 -18.346 1.00 80.62 71 TRP A CA 1
ATOM 526 C C . TRP A 1 71 ? 4.163 -13.160 -17.790 1.00 80.62 71 TRP A C 1
ATOM 528 O O . TRP A 1 71 ? 4.217 -13.349 -16.577 1.00 80.62 71 TRP A O 1
ATOM 538 N N . LEU A 1 72 ? 4.604 -14.062 -18.671 1.00 80.88 72 LEU A N 1
ATOM 539 C CA . LEU A 1 72 ? 5.102 -15.383 -18.282 1.00 80.88 72 LEU A CA 1
ATOM 540 C C . LEU A 1 72 ? 6.590 -15.361 -17.907 1.00 80.88 72 LEU A C 1
ATOM 542 O O . LEU A 1 72 ? 7.038 -16.150 -17.078 1.00 80.88 72 LEU A O 1
ATOM 546 N N . LEU A 1 73 ? 7.360 -14.477 -18.543 1.00 77.31 73 LEU A N 1
ATOM 547 C CA . LEU A 1 73 ? 8.813 -14.409 -18.432 1.00 77.31 73 LEU A CA 1
ATOM 548 C C . LEU A 1 73 ? 9.217 -12.955 -18.169 1.00 77.31 73 LEU A C 1
ATOM 550 O O . LEU A 1 73 ? 9.454 -12.225 -19.130 1.00 77.31 73 LEU A O 1
ATOM 554 N N . PRO A 1 74 ? 9.307 -12.524 -16.896 1.00 70.12 74 PRO A N 1
ATOM 555 C CA . PRO A 1 74 ? 9.714 -11.165 -16.597 1.00 70.12 74 PRO A CA 1
ATOM 556 C C . PRO A 1 74 ? 11.144 -10.930 -17.084 1.00 70.12 74 PRO A C 1
ATOM 558 O O . PRO A 1 74 ? 12.038 -11.775 -16.928 1.00 70.12 74 PRO A O 1
ATOM 561 N N . THR A 1 75 ? 11.356 -9.767 -17.676 1.00 76.25 75 THR A N 1
ATOM 562 C CA . THR A 1 75 ? 12.671 -9.277 -18.079 1.00 76.25 75 THR A CA 1
ATOM 563 C C . THR A 1 75 ? 12.925 -7.955 -17.386 1.00 76.25 75 THR A C 1
ATOM 565 O O . THR A 1 75 ? 11.982 -7.218 -17.146 1.00 76.25 75 THR A O 1
ATOM 568 N N . ASN A 1 76 ? 14.172 -7.674 -17.030 1.00 73.69 76 ASN A N 1
ATOM 569 C CA . ASN A 1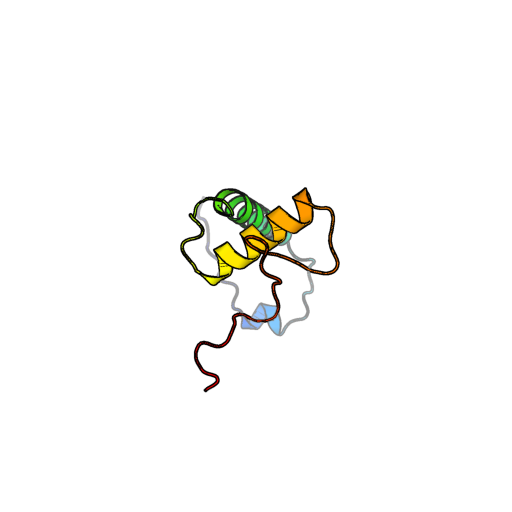 76 ? 14.598 -6.351 -16.597 1.00 73.69 76 ASN A CA 1
ATOM 570 C C . ASN A 1 76 ? 15.862 -5.976 -17.371 1.00 73.69 76 ASN A C 1
ATOM 572 O O . ASN A 1 76 ? 16.815 -6.758 -17.396 1.00 73.69 76 ASN A O 1
ATOM 576 N N . ASP A 1 77 ? 15.850 -4.826 -18.032 1.00 76.00 77 ASP A N 1
ATOM 577 C CA . ASP A 1 77 ? 16.834 -4.398 -19.026 1.00 76.00 77 ASP A CA 1
ATOM 578 C C . ASP A 1 77 ? 17.068 -5.457 -20.125 1.00 76.00 77 ASP A C 1
ATOM 580 O O . ASP A 1 77 ? 18.190 -5.680 -20.587 1.00 76.00 77 ASP A O 1
ATOM 584 N N . GLY A 1 78 ? 16.010 -6.177 -20.521 1.00 68.06 78 GLY A N 1
ATOM 585 C CA . GLY A 1 78 ? 16.089 -7.280 -21.490 1.00 68.06 78 GLY A CA 1
ATOM 586 C C . GLY A 1 78 ? 16.740 -8.569 -20.963 1.00 68.06 78 GLY A C 1
ATOM 587 O O . GLY A 1 78 ? 16.852 -9.550 -21.705 1.00 68.06 78 GLY A O 1
ATOM 588 N N . ILE A 1 79 ? 17.138 -8.614 -19.688 1.00 72.19 79 ILE A N 1
ATOM 589 C CA . ILE A 1 79 ? 17.678 -9.808 -19.027 1.00 72.19 79 ILE 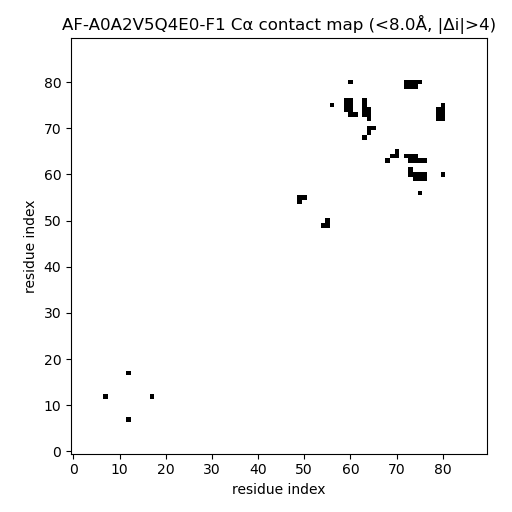A CA 1
ATOM 590 C C . ILE A 1 79 ? 16.535 -10.556 -18.342 1.00 72.19 79 ILE A C 1
ATOM 592 O O . ILE A 1 79 ? 15.788 -9.988 -17.548 1.00 72.19 79 ILE A O 1
ATOM 596 N N . ARG A 1 80 ? 16.400 -11.861 -18.610 1.00 64.19 80 ARG A N 1
ATOM 597 C CA . ARG A 1 80 ? 15.388 -12.703 -17.954 1.00 64.19 80 ARG A CA 1
ATOM 598 C C . ARG A 1 80 ? 15.608 -12.721 -16.442 1.00 64.19 80 ARG A C 1
ATOM 600 O O . ARG A 1 80 ? 16.682 -13.133 -15.993 1.00 64.19 80 ARG A O 1
ATOM 607 N N . SER A 1 81 ? 14.558 -12.425 -15.676 1.00 62.56 81 SER A N 1
ATOM 608 C CA . SER A 1 81 ? 14.527 -12.457 -14.209 1.00 62.56 81 SER A CA 1
ATOM 609 C C . SER A 1 81 ? 14.548 -13.895 -13.655 1.00 62.56 81 SER A C 1
ATOM 611 O O . SER A 1 81 ? 13.660 -14.329 -12.922 1.00 62.56 81 SER A O 1
ATOM 613 N N . HIS A 1 82 ? 15.537 -14.696 -14.033 1.00 57.88 82 HIS A N 1
ATOM 614 C CA . HIS A 1 82 ? 15.818 -15.958 -13.366 1.00 57.88 82 HIS A CA 1
ATOM 615 C C . HIS A 1 82 ? 16.911 -15.679 -12.328 1.00 57.88 82 HIS A C 1
ATOM 617 O O . HIS A 1 82 ? 18.095 -15.701 -12.623 1.00 57.88 82 HIS A O 1
ATOM 623 N N . TRP A 1 83 ? 16.504 -15.332 -11.109 1.00 49.69 83 TRP A N 1
ATOM 624 C CA . TRP A 1 83 ? 17.353 -15.451 -9.920 1.00 49.69 83 TRP A CA 1
ATOM 625 C C . TRP A 1 83 ? 18.760 -14.8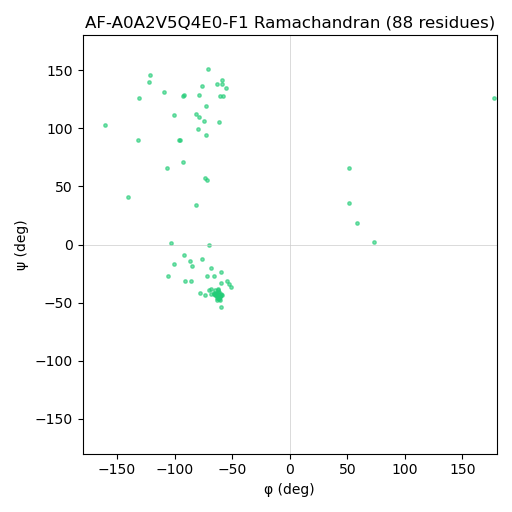31 -9.993 1.00 49.69 83 TRP A C 1
ATOM 627 O O . TRP A 1 83 ? 19.757 -15.514 -9.782 1.00 49.69 83 TRP A O 1
ATOM 637 N N . GLN A 1 84 ? 18.850 -13.504 -10.103 1.00 49.12 84 GLN A N 1
ATOM 638 C CA . GLN A 1 84 ? 20.059 -12.772 -9.692 1.00 49.12 84 GLN A CA 1
ATOM 639 C C . GLN A 1 84 ? 20.084 -12.532 -8.164 1.00 49.12 84 GLN A C 1
ATOM 641 O O . GLN A 1 84 ? 20.567 -11.518 -7.674 1.00 49.12 84 GLN A O 1
ATOM 646 N N . LEU A 1 85 ? 19.545 -13.491 -7.403 1.00 46.50 85 LEU A N 1
ATOM 647 C CA . LEU A 1 85 ? 19.650 -13.606 -5.949 1.00 46.50 85 LEU A CA 1
ATOM 648 C C . LEU A 1 85 ? 20.619 -14.749 -5.630 1.00 46.50 85 LEU A C 1
ATOM 650 O O . LEU A 1 85 ? 20.225 -15.782 -5.101 1.00 46.50 85 LEU A O 1
ATOM 654 N N . SER A 1 86 ? 21.893 -14.583 -5.975 1.00 46.03 86 SER A N 1
ATOM 655 C CA . SER A 1 86 ? 22.966 -15.176 -5.178 1.00 46.03 86 SER A CA 1
ATOM 656 C C . SER A 1 86 ? 24.289 -14.468 -5.466 1.00 46.03 86 SER A C 1
ATOM 658 O O . SER A 1 86 ? 24.925 -14.744 -6.479 1.00 46.03 86 SER A O 1
ATOM 660 N N . PRO A 1 87 ? 24.753 -13.583 -4.570 1.00 49.56 87 PRO A N 1
ATOM 661 C CA . PRO A 1 87 ? 26.155 -13.174 -4.537 1.00 49.56 87 PRO A CA 1
ATOM 662 C C . PRO A 1 87 ? 27.092 -14.305 -4.058 1.00 49.56 87 PRO A C 1
ATOM 664 O O . PRO A 1 87 ? 28.290 -14.079 -3.943 1.00 49.56 87 PRO A O 1
ATOM 667 N N . TRP A 1 88 ? 26.557 -15.494 -3.725 1.00 43.09 88 TRP A N 1
ATOM 668 C CA . TRP A 1 88 ? 27.245 -16.549 -2.967 1.00 43.09 88 TRP A CA 1
ATOM 669 C C . TRP A 1 88 ? 26.960 -17.975 -3.476 1.00 43.09 88 TRP A C 1
ATOM 671 O O . TRP A 1 88 ? 26.780 -18.902 -2.688 1.00 43.09 88 TRP A O 1
ATOM 681 N N . LEU A 1 89 ? 26.925 -18.179 -4.791 1.00 34.34 89 LEU A N 1
ATOM 682 C CA . LEU A 1 89 ? 27.210 -19.491 -5.386 1.00 34.34 89 LEU A CA 1
ATOM 683 C C . LEU A 1 89 ? 28.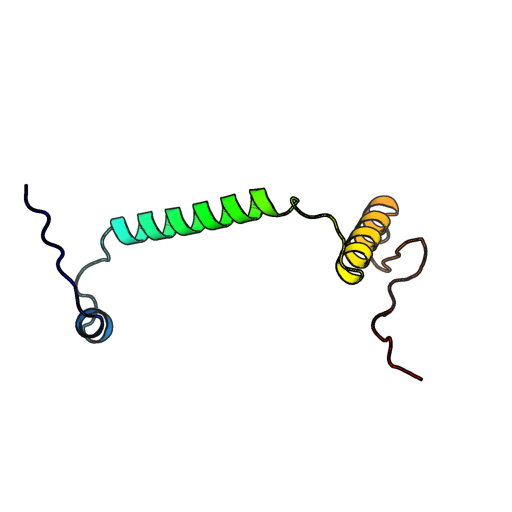574 -19.375 -6.092 1.00 34.34 89 LEU A C 1
ATOM 685 O O . LEU A 1 89 ? 28.776 -18.361 -6.760 1.00 34.34 89 LEU A O 1
ATOM 689 N N . PRO A 1 90 ? 29.515 -20.318 -5.871 1.00 48.66 90 PRO A N 1
ATOM 690 C CA . PRO A 1 90 ? 30.859 -20.256 -6.447 1.00 48.66 90 PRO A CA 1
ATOM 691 C C . PRO A 1 90 ? 30.851 -20.280 -7.978 1.00 48.66 90 PRO A C 1
ATOM 693 O O . PRO A 1 90 ? 29.929 -20.902 -8.558 1.00 48.66 90 PRO A O 1
#

pLDDT: mean 70.19, std 15.3, range [34.34, 96.06]

Foldseek 3Di:
DDDDDDDDDPVVVPVDDPPDDPPVVVVVVVVVVVVVVVVVCVVCVPVDDQPDPVSLQVVQQVVVCVVVVPPPFGDHVNHTPDDPPDPDDD

Sequence (90 aa):
MTAGTQSLTVEETLLEPPTLPPPPTRHALLGILIALAVLLHVATIGTGDLYSQTEGQYAGAAREMFQNHEWLLPTNDGIRSHWQLSPWLP